Protein AF-A0A183N0Q2-F1 (afdb_monomer)

Radius of gyration: 17.53 Å; Cα contacts (8 Å, |Δi|>4): 98; chains: 1; bounding box: 40×34×53 Å

Structure (mmCIF, N/CA/C/O backbone):
data_AF-A0A183N0Q2-F1
#
_entry.id   AF-A0A183N0Q2-F1
#
loop_
_atom_site.group_PDB
_atom_site.id
_atom_site.type_symbol
_atom_site.label_atom_id
_atom_site.label_alt_id
_atom_site.label_comp_id
_atom_site.label_asym_id
_atom_site.label_entity_id
_atom_site.label_seq_id
_atom_site.pdbx_PDB_ins_code
_atom_site.Cartn_x
_atom_site.Cartn_y
_atom_site.Cartn_z
_atom_site.occupancy
_atom_site.B_iso_or_equiv
_atom_site.auth_seq_id
_atom_site.auth_comp_i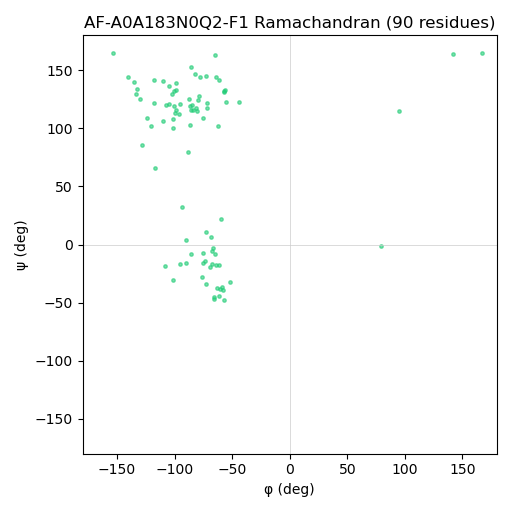d
_atom_site.auth_asym_id
_atom_site.auth_atom_id
_atom_site.pdbx_PDB_model_num
ATOM 1 N N . MET A 1 1 ? 1.382 -15.556 -38.315 1.00 47.31 1 MET A N 1
ATOM 2 C CA . MET A 1 1 ? 1.012 -14.806 -37.093 1.00 47.31 1 MET A CA 1
ATOM 3 C C . MET A 1 1 ? 2.038 -15.130 -36.016 1.00 47.31 1 MET A C 1
ATOM 5 O O . MET A 1 1 ? 2.182 -16.298 -35.687 1.00 47.31 1 MET A O 1
ATOM 9 N N . LYS A 1 2 ? 2.828 -14.154 -35.548 1.00 52.62 2 LYS A N 1
ATOM 10 C CA . LYS A 1 2 ? 3.804 -14.376 -34.465 1.00 52.62 2 LYS A CA 1
ATOM 1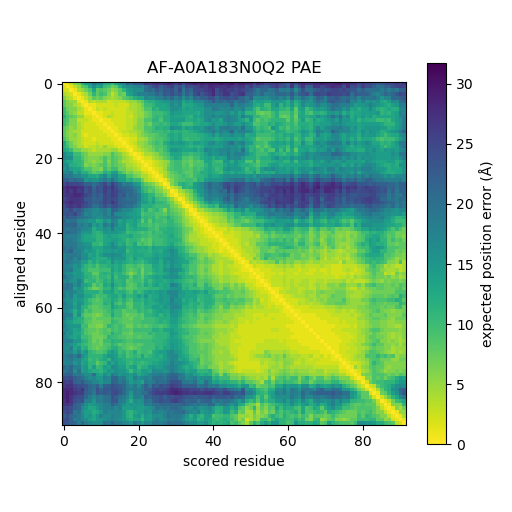1 C C . LYS A 1 2 ? 3.052 -14.332 -33.133 1.00 52.62 2 LYS A C 1
ATOM 13 O O . LYS A 1 2 ? 2.512 -13.287 -32.789 1.00 52.62 2 LYS A O 1
ATOM 18 N N . ILE A 1 3 ? 2.999 -15.450 -32.417 1.00 63.84 3 ILE A N 1
ATOM 19 C CA . ILE A 1 3 ? 2.476 -15.497 -31.048 1.00 63.84 3 ILE A CA 1
ATOM 20 C C . ILE A 1 3 ? 3.634 -15.114 -30.124 1.00 63.84 3 ILE A C 1
ATOM 22 O O . ILE A 1 3 ? 4.694 -15.733 -30.157 1.00 63.84 3 ILE A O 1
ATOM 26 N N . ASN A 1 4 ? 3.468 -14.043 -29.354 1.00 64.75 4 ASN A N 1
ATOM 27 C CA . ASN A 1 4 ? 4.459 -13.619 -28.371 1.00 64.75 4 ASN A CA 1
ATOM 28 C C . ASN A 1 4 ? 4.288 -14.506 -27.124 1.00 64.75 4 ASN A C 1
ATOM 30 O O . ASN A 1 4 ?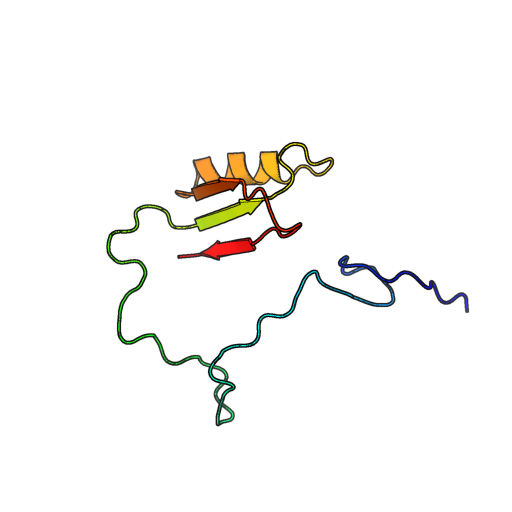 3.183 -14.580 -26.601 1.00 64.75 4 ASN A O 1
ATOM 34 N N . HIS A 1 5 ? 5.317 -15.205 -26.645 1.00 76.19 5 HIS A N 1
ATOM 35 C CA . HIS A 1 5 ? 5.19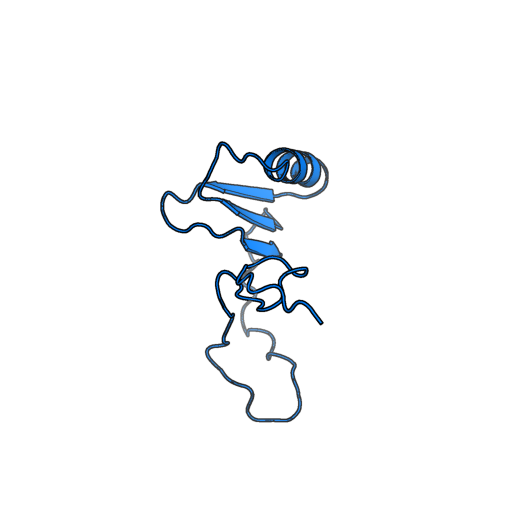1 -16.182 -25.541 1.00 76.19 5 HIS A CA 1
ATOM 36 C C . HIS A 1 5 ? 5.483 -15.579 -24.153 1.00 76.19 5 HIS A C 1
ATOM 38 O O . HIS A 1 5 ? 6.022 -16.244 -23.270 1.00 76.19 5 HIS A O 1
ATOM 44 N N . THR A 1 6 ? 5.163 -14.302 -23.945 1.00 84.50 6 THR A N 1
ATOM 45 C CA . THR A 1 6 ? 5.468 -13.610 -22.687 1.00 84.50 6 THR A CA 1
ATOM 46 C C . THR A 1 6 ? 4.420 -13.929 -21.619 1.00 84.50 6 THR A C 1
ATOM 48 O O . THR A 1 6 ? 3.253 -13.565 -21.771 1.00 84.50 6 THR A O 1
ATOM 51 N N . ILE A 1 7 ? 4.857 -14.559 -20.523 1.00 84.06 7 ILE A N 1
ATOM 52 C CA . ILE A 1 7 ? 4.069 -14.778 -19.300 1.00 84.06 7 ILE A CA 1
ATOM 53 C C . ILE A 1 7 ? 4.464 -13.697 -18.286 1.00 84.06 7 ILE A C 1
ATOM 55 O O . ILE A 1 7 ? 5.625 -13.633 -17.878 1.00 84.06 7 ILE A O 1
ATOM 59 N N . SER A 1 8 ? 3.546 -12.804 -17.902 1.00 81.44 8 SER A N 1
ATOM 60 C CA . SER A 1 8 ? 3.860 -11.718 -16.960 1.00 81.44 8 SER A CA 1
ATOM 61 C C . SER A 1 8 ? 2.640 -11.228 -16.180 1.00 81.44 8 SER A C 1
ATOM 63 O O . SER A 1 8 ? 1.499 -11.450 -16.559 1.00 81.44 8 SER A O 1
ATOM 65 N N . PHE A 1 9 ? 2.885 -10.488 -15.101 1.00 78.12 9 PHE A N 1
ATOM 66 C CA . PHE A 1 9 ? 1.855 -9.795 -14.320 1.00 78.12 9 PHE A CA 1
ATOM 67 C C . PHE A 1 9 ? 1.320 -8.533 -15.011 1.00 78.12 9 PHE A C 1
ATOM 69 O O . PHE A 1 9 ? 0.410 -7.887 -14.493 1.00 78.12 9 PHE A O 1
ATOM 76 N N . ARG A 1 10 ? 1.913 -8.114 -16.135 1.00 76.62 10 ARG A N 1
ATOM 77 C CA . ARG A 1 10 ? 1.430 -6.955 -16.885 1.00 76.62 10 ARG A CA 1
ATOM 78 C C . ARG A 1 10 ? 0.198 -7.312 -17.713 1.00 76.62 10 ARG A C 1
ATOM 80 O O . ARG A 1 10 ? 0.119 -8.400 -18.282 1.00 76.62 10 ARG A O 1
ATOM 87 N N . LEU A 1 11 ? -0.725 -6.359 -17.819 1.00 80.69 11 LEU A N 1
ATOM 88 C CA . LEU A 1 11 ? -1.963 -6.508 -18.590 1.00 80.69 11 LEU A CA 1
ATOM 89 C C . LEU A 1 11 ? -1.727 -6.611 -20.108 1.00 80.69 11 LEU A C 1
ATOM 91 O O . LEU A 1 11 ? -2.614 -7.059 -20.819 1.00 80.69 11 LEU A O 1
ATOM 95 N N . ASP A 1 12 ? -0.547 -6.223 -20.602 1.00 81.31 12 ASP A N 1
ATOM 96 C CA . ASP A 1 12 ? -0.146 -6.316 -22.013 1.00 81.31 12 ASP A CA 1
ATOM 97 C C . ASP A 1 12 ? 0.545 -7.647 -22.374 1.00 81.31 12 ASP A C 1
ATOM 99 O O . ASP A 1 12 ? 1.015 -7.822 -23.499 1.00 81.31 12 ASP A O 1
ATOM 103 N N . SER A 1 13 ? 0.633 -8.593 -21.434 1.00 82.94 13 SER A N 1
ATOM 104 C CA . SER A 1 13 ? 1.232 -9.906 -21.682 1.00 82.94 13 SER A CA 1
ATOM 105 C C . SER A 1 13 ? 0.255 -10.876 -22.351 1.00 82.94 13 SER A C 1
ATOM 107 O O . SER A 1 13 ? -0.944 -10.856 -22.083 1.00 82.94 13 SER A O 1
ATOM 109 N N . THR A 1 14 ? 0.774 -11.764 -23.206 1.00 87.38 14 THR A N 1
ATOM 110 C CA . THR A 1 14 ? -0.036 -12.792 -23.884 1.00 87.38 14 THR A CA 1
ATOM 111 C C . THR A 1 14 ? -0.660 -13.769 -22.894 1.00 87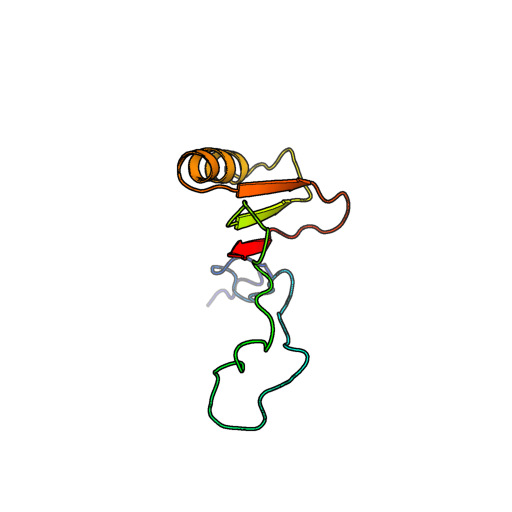.38 14 THR A C 1
ATOM 113 O O . THR A 1 14 ? -1.786 -14.217 -23.089 1.00 87.38 14 THR A O 1
ATOM 116 N N . ILE A 1 15 ? 0.083 -14.113 -21.839 1.00 83.00 15 ILE A N 1
ATOM 117 C CA . ILE A 1 15 ? -0.391 -14.952 -20.741 1.00 83.00 15 ILE A CA 1
ATOM 118 C C . ILE A 1 15 ? -0.271 -14.130 -19.458 1.00 83.00 15 ILE A C 1
ATOM 120 O O . ILE A 1 15 ? 0.818 -13.971 -18.896 1.00 83.00 15 ILE A O 1
ATOM 124 N N . TYR A 1 16 ? -1.407 -13.608 -19.005 1.00 84.44 16 TYR A N 1
ATOM 125 C CA . TYR A 1 16 ? -1.503 -12.830 -17.778 1.00 84.44 16 TYR A CA 1
ATOM 126 C C . TYR A 1 16 ? -1.343 -13.731 -16.546 1.00 84.44 16 TYR A C 1
ATOM 128 O O . TYR A 1 16 ? -2.153 -14.621 -16.301 1.00 84.44 16 TYR A O 1
ATOM 136 N N . SER A 1 17 ? -0.295 -13.480 -15.762 1.00 82.19 17 SER A N 1
ATOM 137 C CA . SER A 1 17 ? 0.041 -14.202 -14.531 1.00 82.19 17 SER A CA 1
ATOM 138 C C . SER A 1 17 ? 0.245 -13.200 -13.387 1.00 82.19 17 SER A C 1
ATOM 140 O O . SER A 1 17 ? 1.378 -12.765 -13.151 1.00 82.19 17 SER A O 1
ATOM 142 N N . PRO A 1 18 ? -0.827 -12.778 -12.690 1.00 81.25 18 PRO A N 1
ATOM 143 C CA . PRO A 1 18 ? -0.722 -11.835 -11.582 1.00 81.25 18 PRO A CA 1
ATOM 144 C C . PRO A 1 18 ? 0.057 -12.428 -10.402 1.00 81.25 18 PRO A C 1
ATOM 146 O O . PRO A 1 18 ? 0.203 -13.640 -10.271 1.00 81.25 18 PRO A O 1
ATOM 149 N N . TYR A 1 19 ? 0.515 -11.562 -9.495 1.00 69.31 19 TYR A N 1
ATOM 150 C CA . TYR A 1 19 ? 1.245 -11.963 -8.284 1.00 69.31 19 TYR A CA 1
ATOM 151 C C . TYR A 1 19 ? 0.408 -12.757 -7.260 1.00 69.31 19 TYR A C 1
ATOM 153 O O . TYR A 1 19 ? 0.942 -13.178 -6.236 1.00 69.31 19 TYR A O 1
ATOM 161 N N . GLY A 1 20 ? -0.885 -12.952 -7.513 1.00 70.88 20 GLY A N 1
ATOM 162 C CA . GLY A 1 20 ? -1.789 -13.754 -6.699 1.00 70.88 20 GLY A CA 1
ATOM 163 C C . GLY A 1 20 ? -3.247 -13.519 -7.088 1.00 70.88 20 GLY A C 1
ATOM 164 O O . GLY A 1 20 ? -3.568 -12.539 -7.764 1.00 70.88 20 GLY A O 1
ATOM 165 N N . SER A 1 21 ? -4.125 -14.412 -6.645 1.00 67.62 21 SER A N 1
ATOM 166 C CA . SER A 1 21 ? -5.576 -14.238 -6.671 1.00 67.62 21 SER A CA 1
ATOM 167 C C . SER A 1 21 ? -6.082 -14.051 -5.240 1.00 67.62 21 SER A C 1
ATOM 169 O O . SER A 1 21 ? -5.597 -14.687 -4.304 1.00 67.62 21 SER A O 1
ATOM 171 N N . TYR A 1 22 ? -7.047 -13.150 -5.054 1.00 67.94 22 TYR A N 1
ATOM 172 C CA . TYR A 1 22 ? -7.813 -13.101 -3.813 1.00 67.94 22 TYR A CA 1
ATOM 173 C C . TYR A 1 22 ? -8.945 -14.116 -3.927 1.00 67.94 22 TYR A C 1
ATOM 175 O O . TYR A 1 22 ? -9.831 -13.960 -4.766 1.00 67.94 22 TYR A O 1
ATOM 183 N N . GLU A 1 23 ? -8.916 -15.139 -3.080 1.00 69.62 23 GLU A N 1
ATOM 184 C CA . GLU A 1 23 ? -10.065 -16.011 -2.874 1.00 69.62 23 GLU A CA 1
ATOM 185 C C . GLU A 1 23 ? -10.673 -15.701 -1.507 1.00 69.62 23 GLU A C 1
ATOM 187 O O . GLU A 1 23 ? -9.981 -15.817 -0.489 1.00 69.62 23 GLU A O 1
ATOM 192 N N . PRO A 1 24 ? -11.947 -15.285 -1.444 1.00 65.38 24 PRO A N 1
ATOM 193 C CA . PRO A 1 24 ? -12.600 -15.105 -0.162 1.00 65.38 24 PRO A CA 1
ATOM 194 C C . PRO A 1 24 ? -12.709 -16.447 0.562 1.00 65.38 24 PRO A C 1
ATOM 196 O O . PRO A 1 24 ? -12.977 -17.484 -0.048 1.00 65.38 24 PRO A O 1
ATOM 199 N N . TYR A 1 25 ? -12.562 -16.412 1.887 1.00 66.94 25 TYR A N 1
ATOM 200 C CA . TYR A 1 25 ? -12.754 -17.595 2.731 1.00 66.94 25 TYR A CA 1
ATOM 201 C C . TYR A 1 25 ? -14.171 -18.173 2.586 1.00 66.94 25 TYR A C 1
ATOM 203 O O . TYR A 1 25 ? -14.353 -19.387 2.561 1.00 66.94 25 TYR A O 1
ATOM 211 N N . VAL A 1 26 ? -15.169 -17.298 2.428 1.00 66.38 26 VAL A N 1
ATOM 212 C CA . VAL A 1 26 ? -16.547 -17.682 2.110 1.00 66.38 26 VAL A CA 1
ATOM 213 C C . VAL A 1 26 ? -16.772 -17.449 0.620 1.00 66.38 26 VAL A C 1
ATOM 215 O O . VAL A 1 26 ? -16.979 -16.318 0.180 1.00 66.38 26 VAL A O 1
ATOM 218 N N . LYS A 1 27 ? -16.703 -18.522 -0.169 1.00 62.84 27 LYS A N 1
ATOM 219 C CA . LYS A 1 27 ? -17.096 -18.507 -1.582 1.00 62.84 27 LYS A CA 1
ATOM 220 C C . LYS A 1 27 ? -18.623 -18.398 -1.619 1.00 62.84 27 LYS A C 1
ATOM 222 O O . LYS A 1 27 ? -19.297 -19.199 -0.980 1.00 62.84 27 LYS A O 1
ATOM 227 N N . HIS A 1 28 ? -19.158 -17.364 -2.268 1.00 57.75 28 HIS A N 1
ATOM 228 C CA . HIS A 1 28 ? -20.593 -17.057 -2.295 1.00 57.75 28 HIS A CA 1
ATOM 229 C C . HIS A 1 28 ? -21.454 -18.312 -2.518 1.00 57.75 28 HIS A C 1
ATOM 231 O O . HIS A 1 28 ? -21.327 -18.982 -3.541 1.00 57.75 28 HIS A O 1
ATOM 237 N N . HIS A 1 29 ? -22.376 -18.596 -1.599 1.00 47.94 29 HIS A N 1
ATOM 238 C CA . HIS A 1 29 ? -23.518 -19.459 -1.885 1.00 47.94 29 HIS A CA 1
ATOM 239 C C . HIS A 1 29 ? -24.644 -18.574 -2.435 1.00 47.94 29 HIS A C 1
ATOM 241 O O . HIS A 1 29 ? -25.533 -18.170 -1.694 1.00 47.94 29 HIS A O 1
ATOM 247 N N . GLY A 1 30 ? -24.579 -18.213 -3.720 1.00 55.41 30 GLY A N 1
ATOM 248 C CA . GLY A 1 30 ? -25.688 -17.550 -4.417 1.00 55.41 30 GLY A CA 1
ATOM 249 C C . GLY A 1 30 ? -25.279 -16.459 -5.415 1.00 55.41 30 GLY A C 1
ATOM 250 O O . GLY A 1 30 ? -24.145 -15.984 -5.381 1.00 55.41 30 GLY A O 1
ATOM 251 N N . PRO A 1 31 ? -26.206 -16.050 -6.305 1.00 57.78 31 PRO A N 1
ATOM 252 C CA . PRO A 1 31 ? -25.966 -15.089 -7.390 1.00 57.78 31 PRO A CA 1
ATOM 253 C C . PRO A 1 31 ? -25.675 -13.653 -6.918 1.00 57.78 31 PRO A C 1
ATOM 255 O O . PRO A 1 31 ? -25.331 -12.798 -7.733 1.00 57.78 31 PRO A O 1
ATOM 258 N N . GLU A 1 32 ? -25.774 -13.374 -5.617 1.00 57.81 32 GLU A N 1
ATOM 259 C CA . GLU A 1 32 ? -25.401 -12.083 -5.049 1.00 57.81 32 GLU A CA 1
ATOM 260 C C . GLU A 1 32 ? -23.904 -12.049 -4.719 1.00 57.81 32 GLU A C 1
ATOM 262 O O . GLU A 1 32 ? -23.427 -12.562 -3.707 1.00 57.81 32 GLU A O 1
ATOM 267 N N . THR A 1 33 ? -23.147 -11.381 -5.584 1.00 56.50 33 THR A N 1
ATOM 268 C CA . THR A 1 33 ? -21.704 -11.115 -5.456 1.00 56.50 33 THR A CA 1
ATOM 269 C C . THR A 1 33 ? -21.353 -10.137 -4.327 1.00 56.50 33 THR A C 1
ATOM 271 O O . THR A 1 33 ? -20.201 -9.722 -4.189 1.00 56.50 33 THR A O 1
ATOM 274 N N . ARG A 1 34 ? -22.325 -9.736 -3.497 1.00 59.31 34 ARG A N 1
ATOM 275 C CA . ARG A 1 34 ? -22.089 -8.846 -2.360 1.00 59.31 34 ARG A CA 1
ATOM 276 C C . ARG A 1 34 ? -21.661 -9.656 -1.148 1.00 59.31 34 ARG A C 1
ATOM 278 O O . ARG A 1 34 ? -22.424 -10.450 -0.608 1.00 59.31 34 ARG A O 1
ATOM 285 N N . TYR A 1 35 ? -20.429 -9.426 -0.704 1.00 61.69 35 TYR A N 1
ATOM 286 C CA . TYR A 1 35 ? -19.995 -9.877 0.611 1.00 61.69 35 TYR A CA 1
ATOM 287 C C . TYR A 1 35 ? -20.927 -9.279 1.670 1.00 61.69 35 TYR A C 1
ATOM 289 O O . TYR A 1 35 ? -21.162 -8.064 1.630 1.00 61.69 35 TYR A O 1
ATOM 297 N N . PRO A 1 36 ? -21.458 -10.083 2.609 1.00 68.38 36 PRO A N 1
ATOM 298 C CA . PRO A 1 36 ? -22.174 -9.525 3.741 1.00 68.38 36 PRO A CA 1
ATOM 299 C C . PRO A 1 36 ? -21.234 -8.565 4.468 1.00 68.38 36 PRO A C 1
ATOM 301 O O . PRO A 1 36 ? -20.067 -8.887 4.717 1.00 68.38 36 PRO A O 1
ATOM 304 N N . LEU A 1 37 ? -21.734 -7.364 4.771 1.00 68.00 37 LEU A N 1
ATOM 305 C CA . LEU A 1 37 ? -20.971 -6.410 5.562 1.00 68.00 37 LEU A CA 1
ATOM 306 C C . LEU A 1 37 ? -20.597 -7.083 6.888 1.00 68.00 37 LEU A C 1
ATOM 308 O O . LEU A 1 37 ? -21.450 -7.722 7.512 1.00 68.00 37 LEU A O 1
ATOM 312 N N . PRO A 1 38 ? -19.332 -6.985 7.320 1.00 72.44 38 PRO A N 1
ATOM 313 C CA . PRO A 1 38 ? -18.925 -7.606 8.563 1.00 72.44 38 PRO A CA 1
ATOM 314 C C . PRO A 1 38 ? -19.710 -7.020 9.738 1.00 72.44 38 PRO A C 1
ATOM 316 O O . PRO A 1 38 ? -19.933 -5.813 9.809 1.00 72.44 38 PRO A O 1
ATOM 319 N N . SER A 1 39 ? -20.079 -7.875 10.695 1.00 81.25 39 SER A N 1
ATOM 320 C CA . SER A 1 39 ? -20.833 -7.482 11.897 1.00 81.25 39 SER A CA 1
ATOM 321 C C . SER A 1 39 ? -20.096 -6.474 12.782 1.00 81.25 39 SER A C 1
ATOM 323 O O . SER A 1 39 ? -20.707 -5.809 13.614 1.00 81.25 39 SER A O 1
ATOM 325 N N . ARG A 1 40 ? -18.778 -6.345 12.596 1.00 84.25 40 ARG A N 1
ATOM 326 C CA . ARG A 1 40 ? -17.939 -5.349 13.257 1.00 84.25 40 ARG A CA 1
ATOM 327 C C . ARG A 1 40 ? -17.307 -4.406 12.246 1.00 84.25 40 ARG A C 1
ATOM 329 O O . ARG A 1 40 ? -16.810 -4.830 11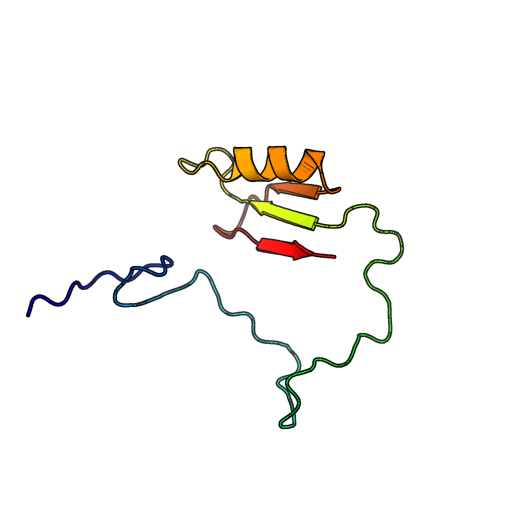.203 1.00 84.25 40 ARG A O 1
ATOM 336 N N . ASN A 1 41 ? -17.228 -3.135 12.622 1.00 79.81 41 ASN A N 1
ATOM 337 C CA . ASN A 1 41 ? -16.441 -2.157 11.891 1.00 79.81 41 ASN A CA 1
ATOM 338 C C . ASN A 1 41 ? -14.941 -2.369 12.185 1.00 79.81 41 ASN A C 1
ATOM 340 O O . ASN A 1 41 ? -14.462 -2.088 13.284 1.00 79.81 41 ASN A O 1
ATOM 344 N N . PHE A 1 42 ? -14.201 -2.872 11.195 1.00 76.94 42 PHE A N 1
ATOM 345 C CA . PHE A 1 42 ? -12.750 -3.083 11.272 1.00 76.94 42 PHE A CA 1
ATOM 346 C C . PHE A 1 42 ? -11.927 -1.789 11.200 1.00 76.94 42 PHE A C 1
ATOM 348 O O . PHE A 1 42 ? -10.737 -1.804 11.526 1.00 76.94 42 PHE A O 1
ATOM 355 N N . ALA A 1 43 ? -12.543 -0.681 10.786 1.00 76.44 43 ALA A N 1
ATOM 356 C CA . ALA A 1 43 ? -11.922 0.635 10.725 1.00 76.44 43 ALA A CA 1
ATOM 357 C C . ALA A 1 43 ? -11.999 1.395 12.060 1.00 76.44 43 ALA A C 1
ATOM 359 O O . ALA A 1 43 ? -11.357 2.434 12.210 1.00 76.44 43 ALA A O 1
ATOM 360 N N . THR A 1 44 ? -12.743 0.889 13.052 1.00 84.38 44 THR A N 1
ATOM 361 C CA . THR A 1 44 ? -12.876 1.541 14.362 1.00 84.38 44 THR A CA 1
ATOM 362 C C . THR A 1 44 ? -11.503 1.774 14.999 1.00 84.38 44 THR A C 1
ATOM 364 O O . THR A 1 44 ? -10.721 0.842 15.182 1.00 84.38 44 THR A O 1
ATOM 367 N N . GLY A 1 45 ? -11.197 3.035 15.317 1.00 84.25 45 GLY A N 1
ATOM 368 C CA . GLY A 1 45 ? -9.923 3.446 15.920 1.00 84.25 45 GLY A CA 1
ATOM 369 C C . GLY A 1 45 ? -8.741 3.570 14.949 1.00 84.25 45 GLY A C 1
ATOM 370 O O . GLY A 1 45 ? -7.654 3.961 15.370 1.00 84.25 45 GLY A O 1
ATOM 371 N N . LYS 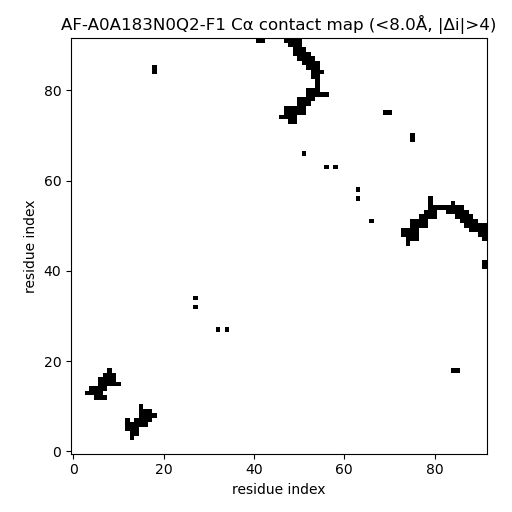A 1 46 ? -8.915 3.280 13.651 1.00 82.00 46 LYS A N 1
ATOM 372 C CA . LYS A 1 46 ? -7.867 3.483 12.641 1.00 82.00 46 LYS A CA 1
ATOM 373 C C . LYS A 1 46 ? -7.940 4.906 12.087 1.00 82.00 46 LYS A C 1
ATOM 375 O O . LYS A 1 46 ? -8.965 5.339 11.578 1.00 82.00 46 LYS A O 1
ATOM 380 N N . SER A 1 47 ? -6.826 5.634 12.160 1.00 81.81 47 SER A N 1
ATOM 381 C CA . SER A 1 47 ? -6.709 7.005 11.631 1.00 81.81 47 SER A CA 1
ATOM 382 C C . SER A 1 47 ? -6.232 7.061 10.176 1.00 81.81 47 SER A C 1
ATOM 384 O O . SER A 1 47 ? -6.338 8.096 9.516 1.00 81.81 47 SER A O 1
ATOM 386 N N . LYS A 1 48 ? -5.678 5.954 9.669 1.00 83.69 48 LYS A N 1
ATOM 387 C CA . LYS A 1 48 ? -5.178 5.817 8.298 1.00 83.69 48 LYS A CA 1
ATOM 388 C C . LYS A 1 48 ? -6.221 5.108 7.441 1.00 83.69 48 LYS A C 1
ATOM 390 O O . LYS A 1 48 ? -6.738 4.075 7.851 1.00 83.69 48 LYS A O 1
ATOM 395 N N . LYS A 1 49 ? -6.488 5.665 6.258 1.00 82.75 49 LYS A N 1
ATOM 396 C CA . LYS A 1 49 ? -7.515 5.196 5.310 1.00 82.75 49 LYS A CA 1
ATOM 397 C C . LYS A 1 49 ? -6.957 4.267 4.236 1.00 82.75 49 LYS A C 1
ATOM 399 O O . LYS A 1 49 ? -7.705 3.595 3.540 1.00 82.75 49 LYS A O 1
ATOM 404 N N . VAL A 1 50 ? -5.640 4.264 4.054 1.00 83.94 50 VAL A N 1
ATOM 405 C CA . VAL A 1 50 ? -4.970 3.464 3.026 1.00 83.94 50 VAL A CA 1
ATOM 406 C C . VAL A 1 50 ? -3.783 2.760 3.656 1.00 83.94 50 VAL A C 1
ATOM 408 O O . VAL A 1 50 ? -2.956 3.410 4.293 1.00 83.94 50 VAL A O 1
ATOM 411 N N . ALA A 1 51 ? -3.673 1.452 3.457 1.00 84.12 51 ALA A N 1
ATOM 412 C CA . ALA A 1 51 ? -2.453 0.704 3.729 1.00 84.12 51 ALA A CA 1
ATOM 413 C C . ALA A 1 51 ? -1.688 0.459 2.427 1.00 84.12 51 ALA A C 1
ATOM 415 O O . ALA A 1 51 ? -2.270 0.040 1.425 1.00 84.12 51 ALA A O 1
ATOM 416 N N . TRP A 1 52 ? -0.385 0.735 2.457 1.00 84.38 52 TRP A N 1
ATOM 417 C CA . TRP A 1 52 ? 0.526 0.573 1.333 1.00 84.38 52 TRP A CA 1
ATOM 418 C C . TRP A 1 52 ? 1.681 -0.339 1.736 1.00 84.38 52 TRP A C 1
ATOM 420 O O . TRP A 1 52 ? 2.566 0.055 2.504 1.00 84.38 52 TRP A O 1
ATOM 430 N N . PHE A 1 53 ? 1.676 -1.551 1.189 1.00 82.00 53 PHE A N 1
ATOM 431 C CA . PHE A 1 53 ? 2.698 -2.564 1.442 1.00 82.00 53 PHE A CA 1
ATOM 432 C C . PHE A 1 53 ? 3.669 -2.647 0.264 1.00 82.00 53 PHE A C 1
ATOM 434 O O . PHE A 1 53 ? 3.242 -2.754 -0.884 1.00 82.00 53 PHE A O 1
ATOM 441 N N . VAL A 1 54 ? 4.976 -2.584 0.531 1.00 77.31 54 VAL A N 1
ATOM 442 C CA . VAL A 1 54 ? 6.039 -2.769 -0.476 1.00 77.31 54 VAL A CA 1
ATOM 443 C C . VAL A 1 54 ? 7.196 -3.568 0.102 1.00 77.31 54 VAL A C 1
ATOM 445 O O . VAL A 1 54 ? 7.572 -3.362 1.24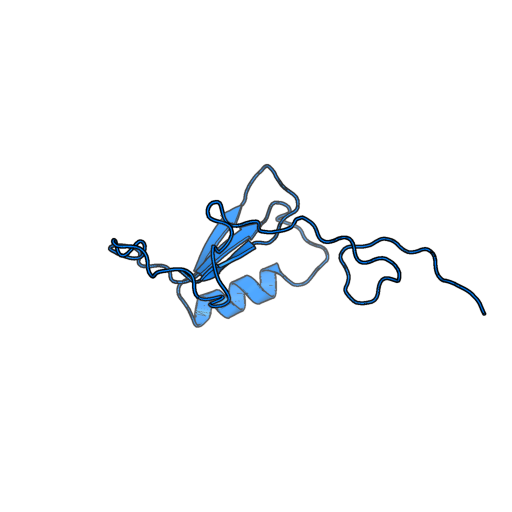6 1.00 77.31 54 VAL A O 1
ATOM 448 N N . SER A 1 55 ? 7.827 -4.414 -0.707 1.00 75.06 55 SER A N 1
ATOM 449 C CA . SER A 1 55 ? 9.035 -5.161 -0.306 1.00 75.06 55 SER A CA 1
ATOM 450 C C . SER A 1 55 ? 10.333 -4.701 -0.944 1.00 75.06 55 SER A C 1
ATOM 452 O O . SER A 1 55 ? 11.409 -4.982 -0.430 1.00 75.06 55 SER A O 1
ATOM 454 N N . ASN A 1 56 ? 10.253 -3.960 -2.050 1.00 79.88 56 ASN A N 1
ATOM 455 C CA . ASN A 1 56 ? 11.416 -3.311 -2.646 1.00 79.88 56 ASN A CA 1
ATOM 456 C C . ASN A 1 56 ? 11.313 -1.789 -2.464 1.00 79.88 56 ASN A C 1
ATOM 458 O O . ASN A 1 56 ? 10.527 -1.117 -3.141 1.00 79.88 56 ASN A O 1
ATOM 462 N N . CYS A 1 57 ? 12.120 -1.250 -1.557 1.00 75.62 57 CYS A N 1
ATOM 463 C CA . CYS A 1 57 ? 12.156 0.176 -1.225 1.00 75.62 57 CYS A CA 1
ATOM 464 C C . CYS A 1 57 ? 12.860 1.038 -2.275 1.00 75.62 57 CYS A C 1
ATOM 466 O O . CYS A 1 57 ? 12.664 2.251 -2.281 1.00 75.62 57 CYS A O 1
ATOM 468 N N . ILE A 1 58 ? 13.628 0.420 -3.178 1.00 81.69 58 ILE A N 1
ATOM 469 C CA . ILE A 1 58 ? 14.361 1.086 -4.260 1.00 81.69 58 ILE A CA 1
ATOM 470 C C . ILE A 1 58 ? 13.809 0.573 -5.598 1.00 81.69 58 ILE A C 1
ATOM 472 O O . ILE A 1 58 ? 14.468 -0.171 -6.335 1.00 81.69 58 ILE A O 1
ATOM 476 N N . PRO A 1 59 ? 12.539 0.881 -5.913 1.00 80.19 59 PRO A N 1
ATOM 477 C CA . PRO A 1 59 ? 11.953 0.431 -7.157 1.00 80.19 59 PRO A CA 1
ATOM 478 C C . PRO A 1 59 ? 12.523 1.223 -8.336 1.00 80.19 59 PRO A C 1
ATOM 480 O O . PRO A 1 59 ? 12.701 2.434 -8.258 1.00 80.19 59 PRO A O 1
ATOM 483 N N . LYS A 1 60 ? 12.691 0.551 -9.479 1.00 82.88 60 LYS A N 1
ATOM 484 C CA . LYS A 1 60 ? 12.911 1.231 -10.769 1.00 82.88 60 LYS A CA 1
ATOM 485 C C . LYS A 1 60 ? 11.655 1.973 -11.258 1.00 82.88 60 LYS A C 1
ATOM 487 O O . LYS A 1 60 ? 11.744 2.846 -12.108 1.00 82.88 60 LYS A O 1
ATOM 492 N N . SER A 1 61 ? 10.478 1.614 -10.738 1.00 81.56 61 SER A N 1
ATOM 493 C CA . SER A 1 61 ? 9.195 2.261 -11.044 1.00 81.56 61 SER A CA 1
ATOM 494 C C . SER A 1 61 ? 8.934 3.486 -10.152 1.00 81.56 61 SER A C 1
ATOM 496 O O . SER A 1 61 ? 9.285 3.429 -8.969 1.00 81.56 61 SER A O 1
ATOM 498 N N . PRO A 1 62 ? 8.157 4.490 -10.603 1.00 87.06 62 PRO A N 1
ATOM 499 C CA . PRO A 1 62 ? 7.824 5.687 -9.818 1.00 87.06 62 PRO A CA 1
ATOM 500 C C . PRO A 1 62 ? 6.814 5.444 -8.679 1.00 87.06 62 PRO A C 1
ATOM 502 O O . PRO A 1 62 ? 6.336 6.389 -8.059 1.00 87.06 62 PRO A O 1
ATOM 505 N N . ARG A 1 63 ? 6.487 4.187 -8.344 1.00 85.19 63 ARG A N 1
ATOM 506 C CA . ARG A 1 63 ? 5.469 3.830 -7.337 1.00 85.19 63 ARG A CA 1
ATOM 507 C C . ARG A 1 63 ? 5.657 4.515 -5.977 1.00 85.19 63 ARG A C 1
ATOM 509 O O . ARG A 1 63 ? 4.679 4.819 -5.308 1.00 85.19 63 ARG A O 1
ATOM 516 N N . MET A 1 64 ? 6.904 4.775 -5.573 1.00 84.25 64 MET A N 1
ATOM 517 C CA . MET A 1 64 ? 7.199 5.475 -4.319 1.00 84.25 64 MET A CA 1
ATOM 518 C C . MET A 1 64 ? 6.871 6.973 -4.404 1.00 84.25 64 MET A C 1
ATOM 520 O O . MET A 1 64 ? 6.430 7.554 -3.419 1.00 84.25 64 MET A O 1
ATOM 524 N N . GLN A 1 65 ? 7.057 7.598 -5.570 1.00 89.25 65 GLN A N 1
ATOM 525 C CA . GLN A 1 65 ? 6.648 8.987 -5.797 1.00 89.25 65 GLN A CA 1
ATOM 526 C C . GLN A 1 65 ? 5.123 9.095 -5.732 1.00 89.25 65 GLN A C 1
ATOM 528 O O . GLN A 1 65 ? 4.608 9.932 -5.003 1.00 89.25 65 GLN A O 1
ATOM 533 N N . TYR A 1 66 ? 4.407 8.168 -6.377 1.00 88.19 66 TYR A N 1
ATOM 534 C CA . TYR A 1 66 ? 2.948 8.091 -6.283 1.00 88.19 66 TYR A CA 1
ATOM 535 C C . TYR A 1 66 ? 2.458 7.930 -4.836 1.00 88.19 66 TYR A C 1
ATOM 537 O O . TYR A 1 66 ? 1.591 8.675 -4.394 1.00 88.19 66 TYR A O 1
ATOM 545 N N . ALA A 1 67 ? 3.044 7.004 -4.069 1.00 87.00 67 ALA A N 1
ATOM 546 C CA . ALA A 1 67 ? 2.673 6.796 -2.670 1.00 87.00 67 ALA A CA 1
ATOM 547 C C . ALA A 1 67 ? 2.899 8.051 -1.805 1.00 87.00 67 ALA A C 1
ATOM 549 O O . ALA A 1 67 ? 2.081 8.366 -0.940 1.00 87.00 67 ALA A O 1
ATOM 550 N N . LYS A 1 68 ? 3.986 8.791 -2.065 1.00 88.56 68 LYS A N 1
ATOM 551 C CA . LYS A 1 68 ? 4.281 10.067 -1.400 1.00 88.56 68 LYS A CA 1
ATOM 552 C C . LYS A 1 68 ? 3.264 11.146 -1.761 1.00 88.56 68 LYS A C 1
ATOM 554 O O . LYS A 1 68 ? 2.746 11.785 -0.850 1.00 88.56 68 LYS A O 1
ATOM 559 N N . GLU A 1 69 ? 2.936 11.320 -3.038 1.00 93.06 69 GLU A N 1
ATOM 560 C CA . GLU A 1 69 ? 1.909 12.282 -3.459 1.00 93.06 69 GLU A CA 1
ATOM 561 C C . GLU A 1 69 ? 0.537 11.929 -2.874 1.00 93.06 69 GLU A C 1
ATOM 563 O O . GLU A 1 69 ? -0.121 12.775 -2.275 1.00 93.06 69 GLU A O 1
ATOM 568 N N . LEU A 1 70 ? 0.147 10.653 -2.912 1.00 89.81 70 LEU A N 1
ATOM 569 C CA . LEU A 1 70 ? -1.104 10.183 -2.316 1.00 89.81 70 LEU A CA 1
ATOM 570 C C . LEU A 1 70 ? -1.182 10.484 -0.810 1.00 89.81 70 LEU A C 1
ATOM 572 O O . LEU A 1 70 ? -2.232 10.899 -0.317 1.00 89.81 70 LEU A O 1
ATOM 576 N N . SER A 1 71 ? -0.066 10.333 -0.085 1.00 88.62 71 SER A N 1
ATOM 577 C CA . SER A 1 71 ? 0.002 10.607 1.357 1.00 88.62 71 SER A CA 1
ATOM 578 C C . SER A 1 71 ? -0.236 12.074 1.735 1.00 88.62 71 SER A C 1
ATOM 580 O O . SER A 1 71 ? -0.562 12.352 2.888 1.00 88.62 71 SER A O 1
ATOM 582 N N . ARG A 1 72 ? -0.119 13.008 0.777 1.00 92.94 72 ARG A N 1
ATOM 583 C CA . ARG A 1 72 ? -0.437 14.430 0.984 1.00 92.94 72 ARG A CA 1
ATOM 584 C C . ARG A 1 72 ? -1.939 14.699 0.992 1.00 92.94 72 ARG A C 1
ATOM 586 O O . ARG A 1 72 ? -2.378 15.643 1.639 1.00 92.94 72 ARG A O 1
ATOM 593 N N . HIS A 1 73 ? -2.718 13.881 0.288 1.00 92.19 73 HIS A N 1
ATOM 594 C CA . HIS A 1 73 ? -4.161 14.078 0.129 1.00 92.19 73 HIS A CA 1
ATOM 595 C C . HIS A 1 73 ? -4.988 13.174 1.045 1.00 92.19 73 HIS A C 1
ATOM 597 O O . HIS A 1 73 ? -6.088 13.543 1.453 1.00 92.19 73 HIS A O 1
ATOM 603 N N . ILE A 1 74 ? -4.479 11.981 1.368 1.00 89.88 74 ILE A N 1
ATOM 604 C CA . ILE A 1 74 ? -5.189 10.980 2.166 1.00 89.88 74 ILE A CA 1
ATOM 605 C C . ILE A 1 74 ? -4.227 10.393 3.208 1.00 89.88 74 ILE A C 1
ATOM 607 O O . ILE A 1 74 ? -3.073 10.118 2.885 1.00 89.88 74 ILE A O 1
ATOM 611 N N . PRO A 1 75 ? -4.666 10.142 4.456 1.00 85.62 75 PRO A N 1
ATOM 612 C CA . PRO A 1 75 ? -3.837 9.467 5.448 1.00 85.62 75 PRO A CA 1
ATOM 613 C C . PRO A 1 75 ? -3.461 8.037 5.017 1.00 85.62 75 PRO A C 1
ATOM 615 O O . PRO A 1 75 ? -4.260 7.107 5.149 1.00 85.62 75 PRO A O 1
ATOM 618 N N . VAL A 1 76 ? -2.225 7.859 4.543 1.00 84.25 76 VAL A N 1
ATOM 619 C CA . VAL A 1 76 ? -1.648 6.560 4.155 1.00 84.25 76 VAL A CA 1
ATOM 620 C C . VAL A 1 76 ? -0.767 6.007 5.283 1.00 84.25 76 VAL A C 1
ATOM 622 O O . VAL A 1 76 ? -0.009 6.745 5.916 1.00 84.25 76 VAL A O 1
ATOM 625 N N . SER A 1 77 ? -0.858 4.701 5.533 1.00 82.25 77 SER A N 1
ATOM 626 C CA . SER A 1 77 ? 0.105 3.914 6.304 1.00 82.25 77 SER A CA 1
ATOM 627 C C . SER A 1 77 ? 1.071 3.232 5.337 1.00 82.25 77 SER A C 1
ATOM 629 O O . SER A 1 77 ? 0.660 2.360 4.570 1.00 82.25 77 SER A O 1
ATOM 631 N N . LEU A 1 78 ? 2.340 3.644 5.343 1.00 81.19 78 LEU A N 1
ATOM 632 C CA . LEU A 1 78 ? 3.397 3.049 4.520 1.00 81.19 78 LEU A CA 1
ATOM 633 C C . LEU A 1 78 ? 4.148 1.999 5.339 1.00 81.19 78 LEU A C 1
ATOM 635 O O . LEU A 1 78 ? 4.713 2.318 6.383 1.00 81.19 78 LEU A O 1
ATOM 639 N N . THR A 1 79 ? 4.169 0.750 4.876 1.00 79.44 79 THR A N 1
ATOM 640 C CA . THR A 1 79 ? 4.882 -0.343 5.549 1.00 79.44 79 THR A CA 1
ATOM 641 C C . THR A 1 79 ? 5.761 -1.100 4.564 1.00 79.44 79 THR A C 1
ATOM 643 O O . THR A 1 79 ? 5.305 -1.585 3.526 1.00 79.44 79 THR A O 1
ATOM 646 N N . VAL A 1 80 ? 7.044 -1.198 4.908 1.00 69.31 80 VAL A N 1
ATOM 647 C CA . VAL A 1 80 ? 8.012 -2.014 4.180 1.00 69.31 80 VAL A CA 1
ATOM 648 C C . VAL A 1 80 ? 7.951 -3.431 4.734 1.00 69.31 80 VAL A C 1
ATOM 650 O O . VAL A 1 80 ? 8.214 -3.638 5.914 1.00 69.31 80 VAL A O 1
ATOM 653 N N . MET A 1 81 ? 7.604 -4.401 3.894 1.00 64.81 81 MET A N 1
ATOM 654 C CA . MET A 1 81 ? 7.606 -5.815 4.260 1.00 64.81 81 MET A CA 1
ATOM 655 C C . MET A 1 81 ? 8.866 -6.474 3.707 1.00 64.81 81 MET A C 1
ATOM 657 O O . MET A 1 81 ? 9.060 -6.527 2.499 1.00 64.81 81 MET A O 1
ATOM 661 N N . THR A 1 82 ? 9.716 -7.019 4.573 1.00 57.22 82 THR A N 1
ATOM 662 C CA . THR A 1 82 ? 10.957 -7.719 4.181 1.00 57.22 82 THR A CA 1
ATOM 663 C C . THR A 1 82 ? 10.697 -9.006 3.384 1.00 57.22 82 THR A C 1
ATOM 665 O O . THR A 1 82 ? 11.616 -9.611 2.845 1.00 57.22 82 THR A O 1
ATOM 668 N N . VAL A 1 83 ? 9.435 -9.421 3.282 1.00 47.97 83 VAL A N 1
ATOM 669 C CA . VAL A 1 83 ? 8.981 -10.614 2.576 1.00 47.97 83 VAL A CA 1
ATOM 670 C C . VAL A 1 83 ? 7.785 -10.241 1.696 1.00 47.97 83 VAL A C 1
ATOM 672 O O . VAL A 1 83 ? 6.848 -9.604 2.168 1.00 47.97 83 VAL A O 1
ATOM 675 N N . ILE A 1 84 ? 7.821 -10.709 0.441 1.00 46.66 84 ILE A N 1
ATOM 676 C CA . ILE A 1 84 ? 6.779 -10.683 -0.611 1.00 46.66 84 ILE A CA 1
ATOM 677 C C . ILE A 1 84 ? 6.865 -9.504 -1.602 1.00 46.66 84 ILE A C 1
ATOM 679 O O . ILE A 1 84 ? 6.582 -8.362 -1.265 1.00 46.66 84 ILE A O 1
ATOM 683 N N . PHE A 1 85 ? 7.136 -9.802 -2.882 1.00 47.25 85 PHE A N 1
ATOM 684 C CA . PHE A 1 85 ? 7.167 -8.916 -4.073 1.00 47.25 85 PHE A CA 1
ATOM 685 C C . PHE A 1 85 ? 5.844 -8.182 -4.419 1.00 47.25 85 PHE A C 1
ATOM 687 O O . PHE A 1 85 ? 5.642 -7.763 -5.558 1.00 47.25 85 PHE A O 1
ATOM 694 N N . LEU A 1 86 ? 4.931 -8.007 -3.467 1.00 52.94 86 LEU A N 1
ATOM 695 C CA . LEU A 1 86 ? 3.557 -7.577 -3.700 1.00 52.94 86 LEU A CA 1
ATOM 696 C C . LEU A 1 86 ? 3.356 -6.109 -3.300 1.00 52.94 86 LEU A C 1
ATOM 698 O O . LEU A 1 86 ? 3.824 -5.668 -2.252 1.00 52.94 86 LEU A O 1
ATOM 702 N N . VAL A 1 87 ? 2.655 -5.356 -4.153 1.00 55.22 87 VAL A N 1
ATOM 703 C CA . VAL A 1 87 ? 2.069 -4.059 -3.792 1.00 55.22 87 VAL A CA 1
ATOM 704 C C . VAL A 1 87 ? 0.593 -4.300 -3.539 1.00 55.22 87 VAL A C 1
ATOM 706 O O . VAL A 1 87 ? -0.150 -4.547 -4.485 1.00 55.22 87 VAL A O 1
ATOM 709 N N . ILE A 1 88 ? 0.172 -4.244 -2.278 1.00 60.62 88 ILE A N 1
ATOM 710 C CA . ILE A 1 88 ? -1.250 -4.222 -1.928 1.00 60.62 88 ILE A CA 1
ATOM 711 C C . ILE A 1 88 ? -1.588 -2.792 -1.527 1.00 60.62 88 ILE A C 1
ATOM 713 O O . ILE A 1 88 ? -1.009 -2.256 -0.580 1.00 60.62 88 ILE A O 1
ATOM 717 N N . ILE A 1 89 ? -2.532 -2.196 -2.253 1.00 61.91 89 ILE A N 1
ATOM 718 C CA . ILE A 1 89 ? -3.233 -0.986 -1.831 1.00 61.91 89 ILE A CA 1
ATOM 719 C C . ILE A 1 89 ? -4.563 -1.460 -1.267 1.00 61.91 89 ILE A C 1
ATOM 721 O O . ILE A 1 89 ? -5.390 -1.989 -2.006 1.00 61.91 89 ILE A O 1
ATOM 725 N N . HIS A 1 90 ? -4.753 -1.295 0.038 1.00 60.97 90 HIS A N 1
ATOM 726 C CA . HIS A 1 90 ? -6.018 -1.624 0.683 1.00 60.97 90 HIS A CA 1
ATOM 727 C C . HIS A 1 90 ? -6.613 -0.361 1.291 1.00 60.97 90 HIS A C 1
ATOM 729 O O . HIS A 1 90 ? -5.976 0.289 2.124 1.00 60.97 90 HIS A O 1
ATOM 735 N N . PHE A 1 91 ? -7.824 -0.016 0.864 1.00 61.72 91 PHE A N 1
ATO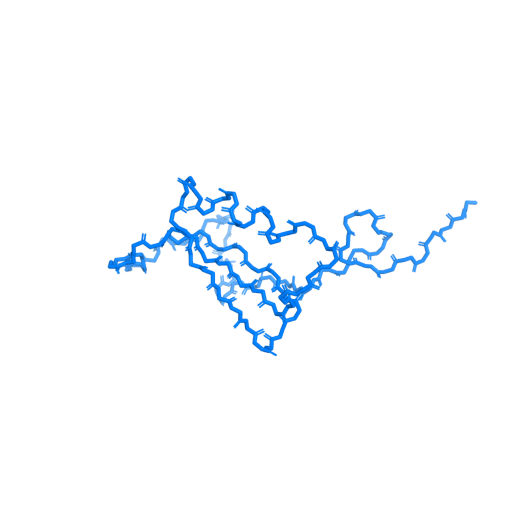M 736 C CA . PHE A 1 91 ? -8.622 1.019 1.509 1.00 61.72 91 PHE A CA 1
ATOM 737 C C . PHE A 1 91 ? -9.248 0.407 2.766 1.00 61.72 91 PHE A C 1
ATOM 739 O O . PHE A 1 91 ? -9.795 -0.694 2.703 1.00 61.72 91 PHE A O 1
ATOM 746 N N . ILE A 1 92 ? -9.071 1.063 3.911 1.00 58.22 92 ILE A N 1
ATOM 747 C CA . ILE A 1 92 ? -9.552 0.607 5.223 1.00 58.22 92 ILE A CA 1
ATOM 748 C C . ILE A 1 92 ? -10.646 1.549 5.705 1.00 58.22 92 ILE A C 1
ATOM 750 O O . ILE A 1 92 ? -10.459 2.779 5.551 1.00 58.22 92 ILE A O 1
#

Solvent-accessible surface area (backbone atoms only — not comparable to full-atom values): 6162 Å² total; per-residue (Å²): 135,89,81,68,89,45,73,30,64,47,91,88,32,73,41,70,47,60,99,70,80,91,74,65,93,73,71,73,91,58,96,62,87,68,76,77,79,66,98,61,74,87,48,70,92,58,85,48,42,30,42,39,40,37,43,65,92,82,56,96,58,67,62,65,59,53,53,55,57,48,44,75,79,43,51,57,43,82,45,81,35,96,68,60,98,50,77,50,79,43,81,87

Sequence (92 aa):
MKINHTISFRLDSTIYSPYGSYEPYVKHHGPETRYPLPSRNFATGKSKKVAWFVSNCIPKSPRMQYAKELSRHIPVSLTVMTVIFLVIIHFI

Foldseek 3Di:
DDDDQDEYCDPPGPHHDNLDDDDDPDDDPDPDPDDPDDPDDPCVPPPFFKEWEAADPDDPDCVVVVVVVVCVVGRYDYDHDVDDHDTDIDGD

pLDDT: mean 74.16, std 12.46, range [46.66, 93.06]

Secondary structure (DSSP, 8-state):
------EESSTTSSEE--S-----SS--SSS---PPPPSS-TTTT---SEEEEES-SS-SSTHHHHHHHHHHHS-EEEEE-SS-S--EEEE-

Mean predicted aligned error: 11.66 Å

Organism: NCBI:txid48269

Nearest PDB structures (foldseek):
  6p4h-assembly1_N  TM=5.125E-01  e=4.551E+00  Oryctolagus cuniculus
  8eoj-assembly1_A  TM=3.860E-01  e=1.438E+00  Homo sapiens
  3jcs-assembly1_d  TM=3.330E-01  e=4.253E+00  Leishmania donovani

InterPro domains:
  IPR001503 Glycosyl transferase family 10 [PTHR11929] (3-76)
  IPR038577 GT10-like, C-terminal domain superfamily [G3DSA:3.40.50.11660] (1-81)
  IPR055270 Fucosyltransferase, C-terminal [PF00852] (45-77)